Protein AF-A0A0F8WF80-F1 (afdb_monomer_lite)

Radius of gyration: 14.82 Å; chains: 1; bounding box: 41×26×41 Å

pLDDT: mean 80.82, std 13.05, range [48.5, 95.62]

Sequence (88 aa):
EKRADPEGILILREYPASAVSADVRGPRRTRVVFTLDLTTSDGLFSARNFHIQSGDLVLATESPLSDTRTILGLVGSIFGLVRSAGSL

Secondary structure (DSSP, 8-state):
------SEEEEEEE--GGG--SSSSS-SSSEEEEEEETTSHHHHHHHHH----TT-EEEEESS-TT-HHHHHHHHHHHHHHHHHHTT-

Organism: NCBI:txid412755

Foldseek 3Di:
DDDDDFQKKKKWAADPPVQQDPPDPGDVDRIDIDMQGNVDPVSVVVVVVDDDDPPIDMDTDNDGPPDPVVVVVVVVVVVVVVVVVVVD

Structure (mmCIF, N/CA/C/O backbone):
data_AF-A0A0F8WF80-F1
#
_entry.id   AF-A0A0F8WF80-F1
#
loop_
_atom_site.group_PDB
_atom_site.id
_atom_site.type_symbol
_atom_site.label_atom_id
_atom_site.label_alt_id
_atom_site.label_comp_id
_atom_site.label_asym_id
_atom_site.label_entity_id
_atom_site.label_seq_id
_atom_site.pdbx_PDB_ins_code
_atom_site.Cartn_x
_atom_site.Cartn_y
_atom_site.Cartn_z
_atom_site.occupancy
_atom_site.B_iso_or_equiv
_atom_site.auth_seq_id
_atom_site.auth_comp_id
_atom_site.auth_asym_id
_atom_site.auth_atom_id
_atom_site.pdbx_PDB_model_num
ATOM 1 N N . GLU A 1 1 ? 20.700 13.164 -10.620 1.00 49.66 1 GLU A N 1
ATOM 2 C CA . GLU A 1 1 ? 19.241 13.019 -10.449 1.00 49.66 1 GLU A CA 1
ATOM 3 C C . GLU A 1 1 ? 18.884 11.531 -10.515 1.00 49.66 1 GLU A C 1
ATOM 5 O O . GLU A 1 1 ? 18.894 10.973 -11.605 1.00 49.66 1 GLU A O 1
ATOM 10 N N . LYS A 1 2 ? 18.666 10.845 -9.383 1.00 60.75 2 LYS A N 1
ATOM 11 C CA . LYS A 1 2 ? 18.020 9.520 -9.404 1.00 60.75 2 LYS A CA 1
ATOM 12 C C . LYS A 1 2 ? 16.523 9.774 -9.290 1.00 60.75 2 LYS A C 1
ATOM 14 O O . LYS A 1 2 ? 16.058 10.206 -8.240 1.00 60.75 2 LYS A O 1
ATOM 19 N N . ARG A 1 3 ? 15.794 9.602 -10.391 1.00 69.69 3 ARG A N 1
ATOM 20 C CA . ARG A 1 3 ? 14.330 9.579 -10.357 1.00 69.69 3 ARG A CA 1
ATOM 21 C C . ARG A 1 3 ? 13.946 8.323 -9.580 1.00 69.69 3 ARG A C 1
ATOM 23 O O . ARG A 1 3 ? 14.474 7.265 -9.903 1.00 69.69 3 ARG A O 1
ATOM 30 N N . ALA A 1 4 ? 13.105 8.455 -8.559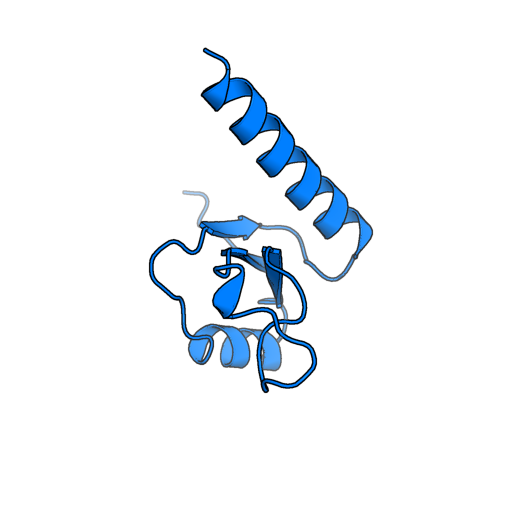 1.00 69.38 4 ALA A N 1
ATOM 31 C CA . ALA A 1 4 ? 12.553 7.285 -7.889 1.00 69.38 4 ALA A CA 1
ATOM 32 C C . ALA A 1 4 ? 11.787 6.464 -8.935 1.00 69.38 4 ALA A C 1
ATOM 34 O O . ALA A 1 4 ? 10.927 7.024 -9.624 1.00 69.38 4 ALA A O 1
ATOM 35 N N . ASP A 1 5 ? 12.132 5.185 -9.064 1.00 83.31 5 ASP A N 1
ATOM 36 C CA . ASP A 1 5 ? 11.453 4.225 -9.938 1.00 83.31 5 ASP A CA 1
ATOM 37 C C . ASP A 1 5 ? 10.757 3.182 -9.056 1.00 83.31 5 ASP A C 1
ATOM 39 O O . ASP A 1 5 ? 11.317 2.125 -8.764 1.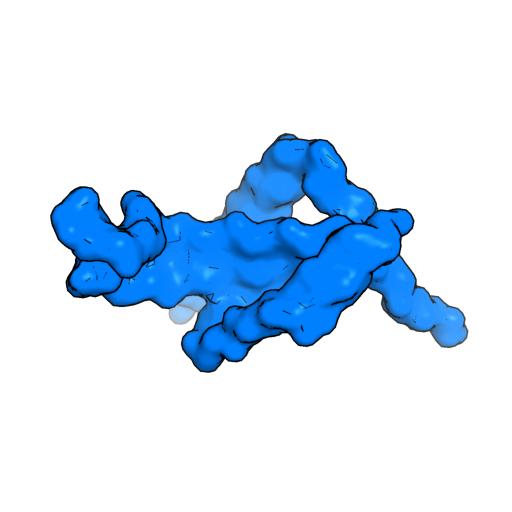00 83.31 5 ASP A O 1
ATOM 43 N N . PRO A 1 6 ? 9.598 3.534 -8.468 1.00 87.50 6 PRO A N 1
ATOM 44 C CA . PRO A 1 6 ? 8.917 2.641 -7.552 1.00 87.50 6 PRO A CA 1
ATOM 45 C C . PRO A 1 6 ? 8.323 1.460 -8.323 1.00 87.50 6 PRO A C 1
ATOM 47 O O . PRO A 1 6 ? 7.448 1.626 -9.168 1.00 87.50 6 PRO A O 1
ATOM 50 N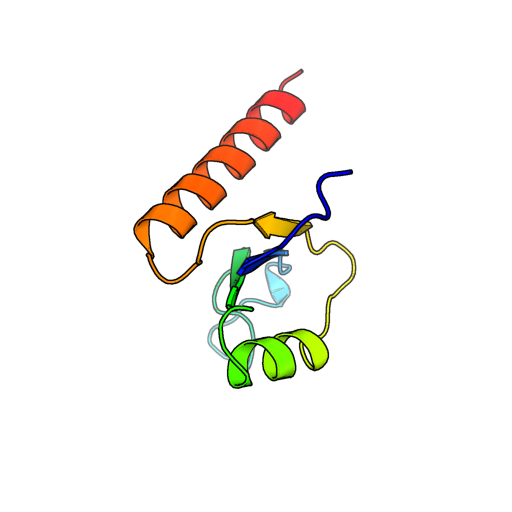 N . GLU A 1 7 ? 8.746 0.258 -7.960 1.00 90.62 7 GLU A N 1
ATOM 51 C CA . GLU A 1 7 ? 8.223 -1.000 -8.493 1.00 90.62 7 GLU A CA 1
ATOM 52 C C . GLU A 1 7 ? 7.029 -1.509 -7.671 1.00 90.62 7 GLU A C 1
ATOM 54 O O . GLU A 1 7 ? 6.245 -2.335 -8.138 1.00 90.62 7 GLU A O 1
ATOM 59 N N . GLY A 1 8 ? 6.835 -0.993 -6.453 1.00 91.75 8 GLY A N 1
ATOM 60 C CA . GLY A 1 8 ? 5.717 -1.384 -5.606 1.00 91.75 8 GLY A CA 1
ATOM 61 C C . GLY A 1 8 ? 5.272 -0.325 -4.604 1.00 91.75 8 GLY A C 1
ATOM 62 O O . GLY A 1 8 ? 6.060 0.498 -4.135 1.00 91.75 8 GLY A O 1
ATOM 63 N N . ILE A 1 9 ? 3.990 -0.379 -4.238 1.00 93.06 9 ILE A N 1
ATOM 64 C CA . ILE A 1 9 ? 3.396 0.442 -3.178 1.00 93.06 9 ILE A CA 1
ATOM 65 C C . ILE A 1 9 ? 2.769 -0.467 -2.120 1.00 93.06 9 ILE A C 1
ATOM 67 O O . ILE A 1 9 ? 1.980 -1.357 -2.442 1.00 93.06 9 ILE A O 1
ATOM 71 N N . LEU A 1 10 ? 3.076 -0.205 -0.850 1.00 93.00 10 LEU A N 1
ATOM 72 C CA . LEU A 1 10 ? 2.368 -0.767 0.294 1.00 93.00 10 LEU A CA 1
ATOM 73 C C . LEU A 1 10 ? 1.488 0.302 0.925 1.00 93.00 10 LEU A C 1
ATOM 75 O O . LEU A 1 10 ? 1.938 1.414 1.196 1.00 93.00 10 LEU A O 1
ATOM 79 N N . ILE A 1 11 ? 0.243 -0.063 1.203 1.00 94.38 11 ILE A N 1
ATOM 80 C CA . ILE A 1 11 ? -0.723 0.793 1.884 1.00 94.38 11 ILE A CA 1
ATOM 81 C C . ILE A 1 11 ? -1.138 0.077 3.160 1.00 94.38 11 ILE A C 1
ATOM 83 O O . ILE A 1 11 ? -1.778 -0.975 3.109 1.00 94.38 11 ILE A O 1
ATOM 87 N N . LEU A 1 12 ? -0.744 0.622 4.307 1.00 93.44 12 LEU A N 1
ATOM 88 C CA . LEU A 1 12 ? -1.103 0.095 5.615 1.00 93.44 12 LEU A CA 1
ATOM 89 C C . LEU A 1 12 ? -2.321 0.871 6.113 1.00 93.44 12 LEU A C 1
ATOM 91 O O . LEU A 1 12 ? -2.249 2.082 6.322 1.00 93.44 12 LEU A O 1
ATOM 95 N N . ARG A 1 13 ? -3.430 0.157 6.304 1.00 94.06 13 ARG A N 1
ATOM 96 C CA . ARG A 1 13 ? -4.697 0.715 6.772 1.00 94.06 13 ARG A CA 1
ATOM 97 C C . ARG A 1 13 ? -5.086 0.120 8.111 1.00 94.06 13 ARG A C 1
ATOM 99 O O . ARG A 1 13 ? -5.136 -1.105 8.268 1.00 94.06 13 ARG A O 1
ATOM 106 N N . GLU A 1 14 ? -5.430 0.997 9.046 1.00 91.94 14 GLU A N 1
ATOM 107 C CA . GLU A 1 14 ? -6.075 0.615 10.295 1.00 91.94 14 GLU A CA 1
ATOM 108 C C . GLU A 1 14 ? -7.587 0.855 10.213 1.00 91.94 14 GLU A C 1
ATOM 110 O O . GLU A 1 14 ? -8.052 1.920 9.815 1.00 91.94 14 GLU A O 1
ATOM 115 N N . TYR A 1 15 ? -8.361 -0.155 10.592 1.00 89.94 15 TYR A N 1
ATOM 116 C CA . TYR A 1 15 ? -9.811 -0.099 10.691 1.00 89.94 15 TYR A CA 1
ATOM 117 C C . TYR A 1 15 ? -10.235 -0.073 12.161 1.00 89.94 15 TYR A C 1
ATOM 119 O O . TYR A 1 15 ? -9.661 -0.807 12.976 1.00 89.94 15 TYR A O 1
ATOM 127 N N . PRO A 1 16 ? -11.273 0.707 12.516 1.00 88.06 16 PRO A N 1
ATOM 128 C CA . PRO A 1 16 ? -11.815 0.686 13.865 1.00 88.06 16 PRO A CA 1
ATOM 129 C C . PRO A 1 16 ? -12.387 -0.700 14.179 1.00 88.06 16 PRO A C 1
ATOM 131 O O . PRO A 1 16 ? -12.912 -1.385 13.300 1.00 88.06 16 PRO A O 1
ATOM 134 N N . ALA A 1 17 ? -12.333 -1.107 15.448 1.00 86.00 17 ALA A N 1
ATOM 135 C CA . ALA A 1 17 ? -12.832 -2.416 15.877 1.00 86.00 17 ALA A CA 1
ATOM 136 C C . ALA A 1 17 ? -14.316 -2.631 15.526 1.00 86.00 17 ALA A C 1
ATOM 138 O O . ALA A 1 17 ? -14.715 -3.745 15.210 1.00 86.00 17 ALA A O 1
ATOM 139 N N . SER A 1 18 ? -15.113 -1.558 15.500 1.00 84.75 18 SER A N 1
ATOM 140 C CA . SER A 1 18 ? -16.521 -1.590 15.091 1.00 84.75 18 SER A CA 1
ATOM 141 C C . SER A 1 18 ? -16.736 -1.964 13.620 1.00 84.75 18 SER A C 1
ATOM 143 O O . SER A 1 18 ? -17.802 -2.466 13.277 1.00 84.75 18 SER A O 1
ATOM 145 N N . ALA A 1 19 ? -15.745 -1.741 12.751 1.00 82.38 19 ALA A N 1
ATOM 146 C CA . ALA A 1 19 ? -15.801 -2.125 11.341 1.00 82.38 19 ALA A CA 1
ATOM 147 C C . ALA A 1 19 ? -15.403 -3.593 11.109 1.00 82.38 19 ALA A C 1
ATOM 149 O O . ALA A 1 19 ? -15.615 -4.119 10.017 1.00 82.38 19 ALA A O 1
ATOM 150 N N . VAL A 1 20 ? -14.829 -4.256 12.118 1.00 82.75 20 VAL A N 1
ATOM 151 C CA . VAL A 1 20 ? -14.406 -5.655 12.050 1.00 82.75 20 VAL A CA 1
ATOM 152 C C . VAL A 1 20 ? -15.483 -6.519 12.697 1.00 82.75 20 VAL A C 1
ATOM 154 O O . VAL A 1 20 ? -15.507 -6.704 13.910 1.00 82.75 20 VAL A O 1
ATOM 157 N N . SER A 1 21 ? -16.382 -7.061 11.881 1.00 76.75 21 SER A N 1
ATOM 158 C CA . SER A 1 21 ? -17.412 -8.002 12.328 1.00 76.75 21 SER A CA 1
ATOM 159 C C . SER A 1 21 ? -17.540 -9.159 11.341 1.00 76.75 21 SER A C 1
ATOM 161 O O . SER A 1 21 ? -17.373 -8.972 10.137 1.00 76.75 21 SER A O 1
ATOM 163 N N . ALA A 1 22 ? -17.819 -10.361 11.849 1.00 66.50 22 ALA A N 1
ATOM 164 C CA .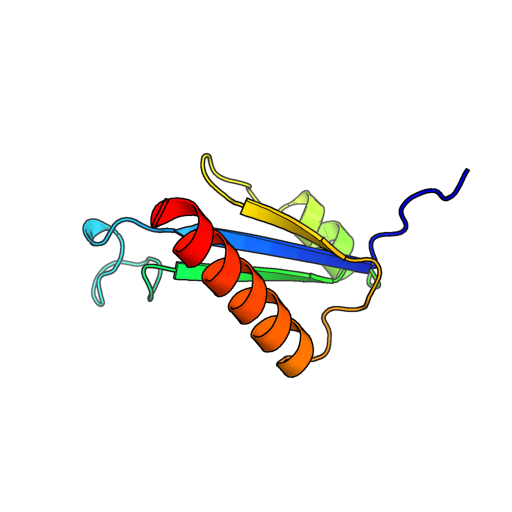 ALA A 1 22 ? -18.031 -11.546 11.017 1.00 66.50 22 ALA A CA 1
ATOM 165 C C . ALA A 1 22 ? -19.320 -11.447 10.181 1.00 66.50 22 ALA A C 1
ATOM 167 O O . ALA A 1 22 ? -19.378 -12.008 9.088 1.00 66.50 22 ALA A O 1
ATOM 168 N N . ASP A 1 23 ? -20.304 -10.694 10.676 1.00 72.81 23 ASP A N 1
ATOM 169 C CA . ASP A 1 23 ? -21.641 -10.578 10.085 1.00 72.81 23 ASP A CA 1
ATOM 170 C C . ASP A 1 23 ? -21.792 -9.353 9.172 1.00 72.81 23 ASP A C 1
ATOM 172 O O . ASP A 1 23 ? -22.772 -9.225 8.438 1.00 72.81 23 ASP A O 1
ATOM 176 N N . VAL A 1 24 ? -20.816 -8.440 9.191 1.00 68.44 24 VAL A N 1
ATOM 177 C CA . VAL A 1 24 ? -20.817 -7.233 8.361 1.00 68.44 24 VAL A CA 1
ATOM 178 C C . VAL A 1 24 ? -19.837 -7.420 7.213 1.00 68.44 24 VAL A C 1
ATOM 180 O O . VAL A 1 24 ? -18.703 -7.858 7.394 1.00 68.44 24 VAL A O 1
ATOM 183 N N . ARG A 1 25 ? -20.265 -7.056 6.002 1.00 75.50 25 ARG A N 1
ATOM 184 C CA . ARG A 1 25 ? -19.386 -7.028 4.832 1.00 75.50 25 ARG A CA 1
ATOM 185 C C . ARG A 1 25 ? -18.335 -5.931 5.059 1.00 75.50 25 ARG A C 1
ATOM 187 O O . ARG A 1 25 ? -18.624 -4.753 4.889 1.00 75.50 25 ARG A O 1
ATOM 194 N N . GLY A 1 26 ? -17.146 -6.325 5.506 1.00 78.94 26 GLY A N 1
ATOM 195 C CA . GLY A 1 26 ? -16.117 -5.407 5.986 1.00 78.94 26 GLY A CA 1
ATOM 196 C C . GLY A 1 26 ? -14.749 -6.075 6.170 1.00 78.94 26 GLY A C 1
ATOM 197 O O . GLY A 1 26 ? -14.575 -7.258 5.855 1.00 78.94 26 GLY A O 1
ATOM 198 N N . PRO A 1 27 ? -13.743 -5.321 6.638 1.00 81.38 27 PRO A N 1
ATOM 199 C CA . PRO A 1 27 ? -12.402 -5.837 6.878 1.00 81.38 27 PRO A CA 1
ATOM 200 C C . PRO A 1 27 ? -12.420 -6.946 7.936 1.00 81.38 27 PRO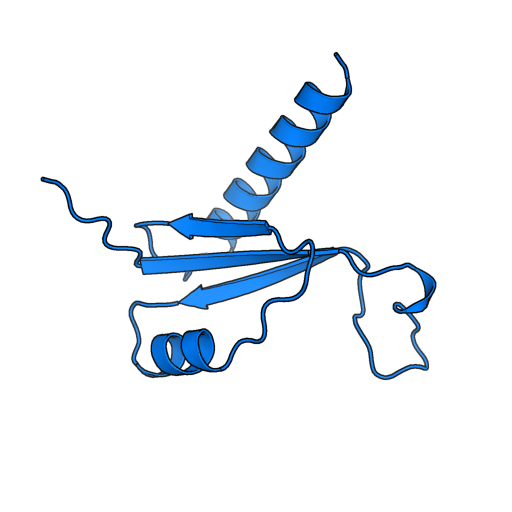 A C 1
ATOM 202 O O . PRO A 1 27 ? -13.008 -6.813 9.004 1.00 81.38 27 PRO A O 1
ATOM 205 N N . ARG A 1 28 ? -11.713 -8.050 7.671 1.00 85.19 28 ARG A N 1
ATOM 206 C CA . ARG A 1 28 ? -11.630 -9.185 8.614 1.00 85.19 28 ARG A CA 1
ATOM 207 C C . ARG A 1 28 ? -10.629 -8.954 9.749 1.00 85.19 28 ARG A C 1
ATOM 209 O O . ARG A 1 28 ? -10.549 -9.760 10.673 1.00 85.19 28 ARG A O 1
ATOM 216 N N . ARG A 1 29 ? -9.818 -7.896 9.651 1.00 87.38 29 ARG A N 1
ATOM 217 C CA . ARG A 1 29 ? -8.755 -7.525 10.593 1.00 87.38 29 ARG A CA 1
ATOM 218 C C . ARG A 1 29 ? -8.726 -6.011 10.763 1.00 87.38 29 ARG A C 1
ATOM 220 O O . ARG A 1 29 ? -9.004 -5.281 9.820 1.00 87.38 29 ARG A O 1
ATOM 227 N N . THR A 1 30 ? -8.332 -5.560 11.950 1.00 88.06 30 THR A N 1
ATOM 228 C CA . THR A 1 30 ? -8.154 -4.132 12.260 1.00 88.06 30 THR A CA 1
ATOM 229 C C . THR A 1 30 ? -6.945 -3.524 11.565 1.00 88.06 30 THR A C 1
ATOM 231 O O . THR A 1 30 ? -6.862 -2.313 11.464 1.00 88.06 30 THR A O 1
ATOM 234 N N . ARG A 1 31 ? -6.005 -4.338 11.083 1.00 89.88 31 ARG A N 1
ATOM 235 C CA . ARG A 1 31 ? -4.831 -3.891 10.332 1.00 89.88 31 ARG A CA 1
ATOM 236 C C . ARG A 1 31 ? -4.759 -4.682 9.045 1.00 89.88 31 ARG A C 1
ATOM 238 O O . ARG A 1 31 ? -4.750 -5.914 9.085 1.00 89.88 31 ARG A O 1
ATOM 245 N N . VAL A 1 32 ? -4.739 -3.977 7.926 1.00 90.50 32 VAL A N 1
ATOM 246 C CA . VAL A 1 32 ? -4.702 -4.567 6.591 1.00 90.50 32 VAL A CA 1
ATOM 247 C C . VAL A 1 32 ? -3.593 -3.894 5.803 1.00 90.50 32 VAL A C 1
ATOM 249 O O . VAL A 1 32 ? -3.442 -2.677 5.852 1.00 90.50 32 VAL A O 1
ATOM 252 N N . VAL A 1 33 ? -2.818 -4.701 5.088 1.00 90.56 33 VAL A N 1
ATOM 253 C CA . VAL A 1 33 ? -1.792 -4.219 4.167 1.00 90.56 33 VAL A CA 1
ATOM 254 C C . VAL A 1 33 ? -2.262 -4.536 2.758 1.00 90.56 33 VAL A C 1
ATOM 256 O O . VAL A 1 33 ? -2.573 -5.689 2.460 1.00 90.56 33 VAL A O 1
ATOM 259 N N . PHE A 1 34 ? -2.329 -3.516 1.912 1.00 92.25 34 PHE A N 1
ATOM 260 C CA . PHE A 1 34 ? -2.571 -3.660 0.483 1.00 92.25 34 PHE A CA 1
ATOM 261 C C . PHE A 1 34 ? -1.253 -3.483 -0.260 1.00 92.25 34 PHE A C 1
ATOM 263 O O . PHE A 1 34 ? -0.472 -2.592 0.069 1.00 92.25 34 PHE A O 1
ATOM 270 N N . THR A 1 35 ? -1.012 -4.327 -1.254 1.00 91.62 35 THR A N 1
ATOM 271 C CA . THR A 1 35 ? 0.186 -4.289 -2.093 1.00 91.62 35 THR A CA 1
ATOM 272 C C . THR A 1 35 ? -0.223 -4.030 -3.530 1.00 91.62 35 THR A C 1
ATOM 274 O O . THR A 1 35 ? -1.080 -4.733 -4.063 1.00 91.62 35 THR A O 1
ATOM 277 N N . LEU A 1 36 ? 0.394 -3.032 -4.147 1.00 92.19 36 LEU A N 1
ATOM 278 C CA . LEU A 1 36 ? 0.212 -2.699 -5.552 1.00 92.19 36 LEU A CA 1
ATOM 279 C C . LEU A 1 36 ? 1.546 -2.926 -6.254 1.00 92.19 36 LEU A C 1
ATOM 281 O O . LEU A 1 36 ? 2.550 -2.323 -5.878 1.00 92.19 36 LEU A O 1
ATOM 285 N N . ASP A 1 37 ? 1.547 -3.812 -7.240 1.00 91.94 37 ASP A N 1
ATOM 286 C CA . ASP A 1 37 ? 2.712 -4.119 -8.065 1.00 91.94 37 ASP A CA 1
ATOM 287 C C . ASP A 1 37 ? 2.724 -3.194 -9.287 1.00 91.94 37 ASP A C 1
ATOM 289 O O . ASP A 1 37 ? 1.870 -3.307 -10.160 1.00 91.94 37 ASP A O 1
ATOM 293 N N . LEU A 1 38 ? 3.662 -2.256 -9.357 1.00 92.00 38 LEU A N 1
ATOM 294 C CA . LEU A 1 38 ? 3.722 -1.285 -10.451 1.00 92.00 38 LEU A CA 1
ATOM 295 C C . LEU A 1 38 ? 4.487 -1.813 -11.674 1.00 92.00 38 LEU A C 1
ATOM 297 O O . LEU A 1 38 ? 4.524 -1.137 -12.700 1.00 92.00 38 LEU A O 1
ATOM 301 N N . THR A 1 39 ? 5.048 -3.025 -11.600 1.00 91.12 39 THR A N 1
ATOM 302 C CA . THR A 1 39 ? 5.790 -3.651 -12.708 1.00 91.12 39 THR A CA 1
ATOM 303 C C . THR A 1 39 ? 4.874 -4.193 -13.810 1.00 91.12 39 THR A C 1
ATOM 305 O O . THR A 1 39 ? 5.329 -4.502 -14.912 1.00 91.12 39 THR A O 1
ATOM 308 N N . THR A 1 40 ? 3.566 -4.280 -13.543 1.00 91.31 40 THR A N 1
ATOM 309 C CA . THR A 1 40 ? 2.559 -4.804 -14.474 1.00 91.31 40 THR A CA 1
ATOM 310 C C . THR A 1 40 ? 1.514 -3.749 -14.831 1.00 91.31 40 THR A C 1
ATOM 312 O O . THR A 1 40 ? 1.189 -2.866 -14.036 1.00 91.31 40 THR A O 1
ATOM 315 N N . SER A 1 41 ? 0.921 -3.855 -16.025 1.00 91.62 41 SER A N 1
ATOM 316 C CA . SER A 1 41 ? -0.162 -2.951 -16.436 1.00 91.62 41 SER A CA 1
ATOM 317 C C . SER A 1 41 ? -1.366 -3.039 -15.495 1.00 91.62 41 SER A C 1
ATOM 319 O O . SER A 1 41 ? -1.873 -2.006 -15.060 1.00 91.62 41 SER A O 1
ATOM 321 N N . ASP A 1 42 ? -1.787 -4.250 -15.126 1.00 90.56 42 ASP A N 1
ATOM 322 C CA . ASP A 1 42 ? -2.917 -4.468 -14.215 1.00 90.56 42 ASP A CA 1
ATOM 323 C C . ASP A 1 42 ? -2.690 -3.816 -12.852 1.00 90.56 42 ASP A C 1
ATOM 325 O O . ASP A 1 42 ? -3.605 -3.214 -12.284 1.00 90.56 42 ASP A O 1
ATOM 329 N N . GLY A 1 43 ? -1.467 -3.881 -12.331 1.00 90.69 43 GLY A N 1
ATOM 330 C CA . GLY A 1 43 ? -1.136 -3.246 -11.068 1.00 90.69 43 GLY A CA 1
ATOM 331 C C . GLY A 1 43 ? -1.037 -1.718 -11.156 1.00 90.69 43 GLY A C 1
ATOM 332 O O . GLY A 1 43 ? -1.516 -1.042 -10.245 1.00 90.69 43 GLY A O 1
ATOM 333 N N . LEU A 1 44 ? -0.585 -1.146 -12.282 1.00 92.06 44 LEU A N 1
ATOM 334 C CA . LEU A 1 44 ? -0.672 0.303 -12.541 1.00 92.06 44 LEU A CA 1
ATOM 335 C C . LEU A 1 44 ? -2.129 0.793 -12.603 1.00 92.06 44 LEU A C 1
ATOM 337 O O . LEU A 1 44 ? -2.477 1.820 -12.010 1.00 92.06 44 LEU A O 1
ATOM 341 N N . PHE A 1 45 ? -3.012 0.049 -13.276 1.00 94.62 45 PHE A N 1
ATOM 342 C CA . PHE A 1 45 ? -4.445 0.362 -13.296 1.00 94.62 45 PHE A CA 1
ATOM 343 C C . PHE A 1 45 ? -5.092 0.173 -11.920 1.00 94.62 45 PHE A C 1
ATOM 345 O O . PHE A 1 45 ? -5.929 0.985 -11.518 1.00 94.62 45 PHE A O 1
ATOM 352 N N . SER A 1 46 ? -4.684 -0.852 -11.171 1.00 92.62 46 SER A N 1
ATOM 353 C CA . SER A 1 46 ? -5.138 -1.073 -9.795 1.00 92.62 46 SER A CA 1
ATOM 354 C C . SER A 1 46 ? -4.719 0.077 -8.884 1.00 92.62 46 SER A C 1
ATOM 356 O O . SER A 1 46 ? -5.546 0.570 -8.124 1.00 92.62 46 SER A O 1
ATOM 358 N N . ALA A 1 47 ? -3.485 0.571 -9.014 1.00 93.12 47 ALA A N 1
ATOM 359 C CA . ALA A 1 47 ? -2.987 1.708 -8.249 1.00 93.12 47 ALA A CA 1
ATOM 360 C C . ALA A 1 47 ? -3.776 2.990 -8.531 1.00 93.12 47 ALA A C 1
ATOM 362 O O . ALA A 1 47 ? -4.165 3.690 -7.599 1.00 93.12 47 ALA A O 1
ATOM 363 N N . ARG A 1 48 ? -4.098 3.261 -9.801 1.00 93.88 48 ARG A N 1
ATOM 364 C CA . ARG A 1 48 ? -4.949 4.398 -10.183 1.00 93.88 48 ARG A CA 1
ATOM 365 C C . ARG A 1 48 ? -6.343 4.333 -9.553 1.00 93.88 48 ARG A C 1
ATOM 367 O O . ARG A 1 48 ? -6.912 5.369 -9.222 1.00 93.88 48 ARG A O 1
ATOM 374 N N . ASN A 1 49 ? -6.914 3.135 -9.454 1.00 94.44 49 ASN A N 1
ATOM 375 C CA . ASN A 1 49 ? -8.278 2.931 -8.967 1.00 94.44 49 ASN A CA 1
ATOM 376 C C . ASN A 1 49 ? -8.345 2.666 -7.454 1.00 94.44 49 ASN A C 1
ATOM 378 O O . ASN A 1 49 ? -9.442 2.583 -6.897 1.00 94.44 49 ASN A O 1
ATOM 382 N N . PHE A 1 50 ? -7.202 2.532 -6.776 1.00 95.56 50 PHE A N 1
ATOM 383 C CA . PHE A 1 50 ? -7.167 2.289 -5.344 1.00 95.56 50 PHE A CA 1
ATOM 384 C C . PHE A 1 50 ? -7.532 3.564 -4.579 1.00 95.56 50 PHE A C 1
ATOM 386 O O . PHE A 1 50 ? -6.839 4.579 -4.644 1.00 95.56 50 PHE A O 1
ATOM 393 N N . HIS A 1 51 ? -8.618 3.509 -3.809 1.00 95.56 51 HIS A N 1
ATOM 394 C CA . HIS A 1 51 ? -9.034 4.634 -2.982 1.00 95.56 51 HIS A CA 1
ATOM 395 C C . HIS A 1 51 ? -8.234 4.679 -1.674 1.00 95.56 51 HIS A C 1
ATOM 397 O O . HIS A 1 51 ? -8.466 3.879 -0.759 1.00 95.56 51 HIS A O 1
ATOM 403 N N . ILE A 1 52 ? -7.304 5.631 -1.591 1.00 95.00 52 ILE A N 1
ATOM 404 C CA . ILE A 1 52 ? -6.575 5.959 -0.362 1.00 95.00 52 ILE A CA 1
ATOM 405 C C . ILE A 1 52 ? -7.535 6.646 0.611 1.00 95.00 52 ILE A C 1
ATOM 407 O O . ILE A 1 52 ? -8.274 7.556 0.232 1.00 95.00 52 ILE A O 1
ATOM 411 N N . GLN A 1 53 ? -7.524 6.206 1.865 1.00 94.50 53 GLN A N 1
ATOM 412 C CA . GLN A 1 53 ? -8.311 6.795 2.940 1.00 94.50 53 GLN A CA 1
ATOM 413 C C . GLN A 1 53 ? -7.435 7.638 3.864 1.00 94.50 53 GLN A C 1
ATOM 415 O O . GLN A 1 53 ? -6.222 7.457 3.957 1.00 94.50 53 GLN A O 1
ATOM 420 N N . SER A 1 54 ? -8.065 8.586 4.558 1.00 94.69 54 SER A N 1
ATOM 421 C CA . SER A 1 54 ? -7.374 9.389 5.566 1.00 94.69 54 SER A CA 1
ATOM 422 C C . SER A 1 54 ? -6.782 8.486 6.647 1.00 94.69 54 SER A C 1
ATOM 424 O O . SER A 1 54 ? -7.488 7.643 7.198 1.00 94.69 54 SER A O 1
ATOM 426 N N . GLY A 1 55 ? -5.509 8.702 6.973 1.00 92.75 55 GLY A N 1
ATOM 427 C CA . GLY A 1 55 ? -4.779 7.901 7.958 1.00 92.75 55 GLY A CA 1
ATOM 428 C C . GLY A 1 55 ? -4.084 6.663 7.386 1.00 92.75 55 GLY A C 1
ATOM 429 O O . GLY A 1 55 ? -3.374 5.994 8.131 1.00 92.75 55 GLY A O 1
ATOM 430 N N . ASP A 1 56 ? -4.232 6.373 6.089 1.00 95.62 56 ASP A N 1
ATOM 431 C CA . ASP A 1 56 ? -3.414 5.353 5.435 1.00 95.62 56 ASP A CA 1
ATOM 432 C C . ASP A 1 56 ? -1.934 5.756 5.450 1.00 95.62 56 ASP A C 1
ATOM 434 O O . ASP A 1 56 ? -1.571 6.877 5.084 1.00 95.62 56 ASP A O 1
ATOM 438 N N . LEU A 1 57 ? -1.065 4.809 5.803 1.00 94.12 57 LEU A N 1
ATOM 439 C CA . LEU A 1 57 ? 0.371 4.946 5.587 1.00 94.12 57 LEU A CA 1
ATOM 440 C C . LEU A 1 57 ? 0.724 4.365 4.217 1.00 94.12 57 LEU A C 1
ATOM 442 O O . LEU A 1 57 ? 0.478 3.186 3.963 1.00 94.12 57 LEU A O 1
ATOM 446 N N . VAL A 1 58 ? 1.333 5.182 3.358 1.00 93.94 58 VAL A N 1
ATOM 447 C CA . VAL A 1 58 ? 1.742 4.794 2.002 1.00 93.94 58 VAL A CA 1
ATOM 448 C C . VAL A 1 58 ? 3.261 4.724 1.927 1.00 93.94 58 VAL A C 1
ATOM 450 O O . VAL A 1 58 ? 3.948 5.701 2.218 1.00 93.94 58 VAL A O 1
ATOM 453 N N . LEU A 1 59 ? 3.781 3.572 1.515 1.00 90.56 59 LEU A N 1
ATOM 454 C CA . LEU A 1 59 ? 5.205 3.325 1.338 1.00 90.56 59 LEU A CA 1
ATOM 455 C C . LEU A 1 59 ? 5.478 2.895 -0.102 1.00 90.56 59 LEU A C 1
ATOM 457 O O . LEU A 1 59 ? 4.891 1.927 -0.576 1.00 90.56 59 LEU A O 1
ATOM 461 N N . ALA A 1 60 ? 6.385 3.593 -0.776 1.00 90.81 60 ALA A N 1
ATOM 462 C CA . ALA A 1 60 ? 6.866 3.215 -2.099 1.00 90.81 60 ALA A CA 1
ATOM 463 C C . ALA A 1 60 ? 8.219 2.503 -1.979 1.00 90.81 60 ALA A C 1
ATOM 465 O O . ALA A 1 60 ? 9.077 2.927 -1.204 1.00 90.81 60 ALA A O 1
ATOM 466 N N . THR A 1 61 ? 8.404 1.428 -2.740 1.00 86.00 61 THR A N 1
ATOM 467 C CA . THR A 1 61 ? 9.653 0.665 -2.808 1.00 86.00 61 THR A CA 1
ATOM 468 C C . THR A 1 61 ? 10.104 0.525 -4.256 1.00 86.00 61 THR A C 1
ATOM 470 O O . THR A 1 61 ? 9.284 0.333 -5.149 1.00 86.00 61 THR A O 1
ATOM 473 N N . GLU A 1 62 ? 11.413 0.600 -4.479 1.00 86.69 62 GLU A N 1
ATOM 474 C CA . GLU A 1 62 ? 12.062 0.341 -5.775 1.00 86.69 62 GLU A CA 1
ATOM 475 C C . GLU A 1 62 ? 12.324 -1.160 -5.998 1.00 86.69 62 GLU A C 1
ATOM 477 O O . GLU A 1 62 ? 13.043 -1.533 -6.910 1.00 86.69 62 GLU A O 1
ATOM 482 N N . SER A 1 63 ? 11.820 -2.030 -5.118 1.00 80.62 63 SER A N 1
ATOM 483 C CA . SER A 1 63 ? 11.929 -3.487 -5.259 1.00 80.62 63 SER A CA 1
ATOM 484 C C . SER A 1 63 ? 10.557 -4.116 -5.506 1.00 80.62 63 SER A C 1
ATOM 486 O O . SER A 1 63 ? 9.584 -3.657 -4.891 1.00 80.62 63 SER A O 1
ATOM 488 N N . PRO A 1 64 ? 10.454 -5.206 -6.292 1.00 73.25 64 PRO A N 1
ATOM 489 C CA . PRO A 1 64 ? 9.169 -5.811 -6.615 1.00 73.25 64 PRO A CA 1
ATOM 490 C C . PRO A 1 64 ? 8.514 -6.411 -5.367 1.00 73.25 64 PRO A C 1
ATOM 492 O O . PRO A 1 64 ? 9.172 -7.050 -4.541 1.00 73.25 64 PRO A O 1
ATOM 495 N N . LEU A 1 65 ? 7.192 -6.264 -5.246 1.00 70.25 65 LEU A N 1
ATOM 496 C CA . LEU A 1 65 ? 6.408 -6.796 -4.120 1.00 70.25 65 LEU A CA 1
ATOM 497 C C . LEU A 1 65 ? 5.903 -8.233 -4.333 1.00 70.25 65 LEU A C 1
ATOM 499 O O . LEU A 1 65 ? 5.019 -8.692 -3.616 1.00 70.25 65 LEU A O 1
ATOM 503 N N . SER A 1 66 ? 6.473 -8.973 -5.282 1.00 68.25 66 SER A N 1
ATOM 504 C CA . SER A 1 66 ? 6.056 -10.343 -5.609 1.00 68.25 66 SER A CA 1
ATOM 505 C C . SER A 1 66 ? 6.381 -11.374 -4.519 1.00 68.25 66 SER A C 1
ATOM 507 O O . SER A 1 66 ? 5.813 -12.466 -4.523 1.00 68.25 66 SER A O 1
ATOM 509 N N . ASP A 1 67 ? 7.283 -11.057 -3.582 1.00 67.88 67 ASP A N 1
ATOM 510 C CA . ASP A 1 67 ? 7.683 -11.967 -2.506 1.00 67.88 67 ASP A CA 1
ATOM 511 C C . ASP A 1 67 ? 7.011 -11.617 -1.168 1.00 67.88 67 ASP A C 1
ATOM 513 O O . ASP A 1 67 ? 7.274 -10.589 -0.534 1.00 67.88 67 ASP A O 1
ATOM 517 N N . THR A 1 68 ? 6.164 -12.533 -0.694 1.00 62.38 68 THR A N 1
ATOM 518 C CA . THR A 1 68 ? 5.481 -12.438 0.606 1.00 62.38 68 THR A CA 1
ATOM 519 C C . THR A 1 68 ? 6.443 -12.272 1.789 1.00 62.38 68 THR A C 1
ATOM 521 O O . THR A 1 68 ? 6.078 -11.634 2.778 1.00 62.38 68 THR A O 1
ATOM 524 N N . ARG A 1 69 ? 7.685 -12.778 1.704 1.00 63.31 69 ARG A N 1
ATOM 525 C CA . ARG A 1 69 ? 8.701 -12.586 2.757 1.00 63.31 69 ARG A CA 1
ATOM 526 C C . ARG A 1 69 ? 9.191 -11.147 2.837 1.00 63.31 69 ARG A C 1
ATOM 528 O O . ARG A 1 69 ? 9.326 -10.624 3.942 1.00 63.31 69 ARG A O 1
ATOM 535 N N . THR A 1 70 ? 9.409 -10.504 1.693 1.00 64.94 70 THR A N 1
ATOM 536 C CA . THR A 1 70 ? 9.816 -9.095 1.613 1.00 64.94 70 THR A CA 1
ATOM 537 C C . THR A 1 70 ? 8.746 -8.195 2.223 1.00 64.94 70 THR A C 1
ATOM 539 O O . THR A 1 70 ? 9.058 -7.323 3.032 1.00 64.94 70 THR A O 1
ATOM 542 N N . ILE A 1 71 ? 7.471 -8.475 1.933 1.00 66.19 71 ILE A N 1
ATOM 543 C CA . ILE A 1 71 ? 6.333 -7.752 2.514 1.00 66.19 71 ILE A CA 1
ATOM 544 C C . ILE A 1 71 ? 6.296 -7.918 4.039 1.00 66.19 71 ILE A C 1
ATOM 546 O O . ILE A 1 71 ? 6.189 -6.929 4.761 1.00 66.19 71 ILE A O 1
ATOM 550 N N . LEU A 1 72 ? 6.414 -9.149 4.551 1.00 69.88 72 LEU A N 1
ATOM 551 C CA . LEU A 1 72 ? 6.397 -9.410 5.996 1.00 69.88 72 LEU A CA 1
ATOM 552 C C . LEU A 1 72 ? 7.571 -8.740 6.724 1.00 69.88 72 LEU A C 1
ATOM 554 O O . LEU A 1 72 ? 7.378 -8.192 7.810 1.00 69.88 72 LEU A O 1
ATOM 558 N N . GLY A 1 73 ? 8.765 -8.753 6.126 1.00 66.50 73 GLY A N 1
ATOM 559 C CA . GLY A 1 73 ? 9.948 -8.087 6.671 1.00 66.50 73 GLY A CA 1
ATOM 560 C C . GLY A 1 73 ? 9.793 -6.568 6.729 1.00 66.50 73 GLY A C 1
ATOM 561 O O . GLY A 1 73 ? 10.100 -5.958 7.752 1.00 66.50 73 GLY A O 1
ATOM 562 N N . LEU A 1 74 ? 9.257 -5.966 5.664 1.00 68.19 74 LEU A N 1
ATOM 563 C CA . LEU A 1 74 ? 9.017 -4.528 5.594 1.00 68.19 74 LEU A CA 1
ATOM 564 C C . LEU A 1 74 ? 7.928 -4.094 6.577 1.00 68.19 74 LEU A C 1
ATOM 566 O O . LEU A 1 74 ? 8.123 -3.176 7.359 1.00 68.19 74 LEU A O 1
ATOM 570 N N . VAL A 1 75 ? 6.802 -4.803 6.621 1.00 69.56 75 VAL A N 1
ATOM 571 C CA . VAL A 1 75 ? 5.731 -4.530 7.588 1.00 69.56 75 VAL A CA 1
ATOM 572 C C . VAL A 1 75 ? 6.246 -4.661 9.027 1.00 69.56 75 VAL A C 1
ATOM 574 O O . VAL A 1 75 ? 6.007 -3.779 9.854 1.00 69.56 75 VAL A O 1
ATOM 577 N N . GLY A 1 76 ? 6.998 -5.723 9.330 1.00 65.06 76 GLY A N 1
ATOM 578 C CA . GLY A 1 76 ? 7.584 -5.943 10.651 1.00 65.06 76 GLY A CA 1
ATOM 579 C C . GLY A 1 76 ? 8.564 -4.847 11.080 1.00 65.06 76 GLY A C 1
ATOM 580 O O . GLY A 1 76 ? 8.522 -4.418 12.236 1.00 65.06 76 GLY A O 1
ATOM 581 N N . SER A 1 77 ? 9.406 -4.354 10.167 1.00 66.50 77 SER A N 1
ATOM 582 C CA . SER A 1 77 ? 10.375 -3.299 10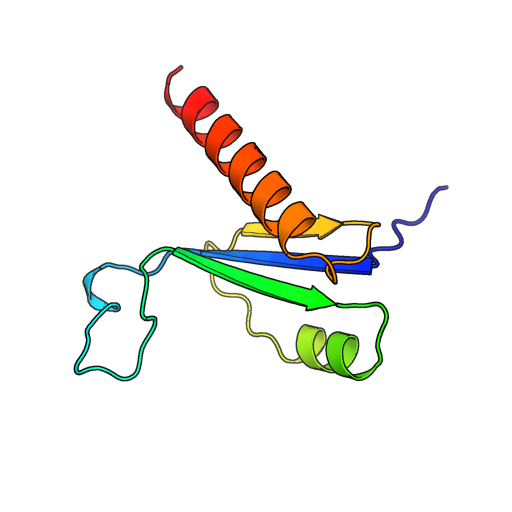.478 1.00 66.50 77 SER A CA 1
ATOM 583 C C . SER A 1 77 ? 9.694 -1.960 10.770 1.00 66.50 77 SER A C 1
ATOM 585 O O . SER A 1 77 ? 10.030 -1.319 11.765 1.00 66.50 77 SER A O 1
ATOM 587 N N . ILE A 1 78 ? 8.671 -1.573 9.999 1.00 67.50 78 ILE A N 1
ATOM 588 C CA . ILE A 1 78 ? 7.949 -0.310 10.219 1.00 67.50 78 ILE A CA 1
ATOM 589 C C . ILE A 1 78 ? 7.202 -0.338 11.562 1.00 67.50 78 ILE A C 1
ATOM 591 O O . ILE A 1 78 ? 7.319 0.595 12.357 1.00 67.50 78 ILE A O 1
ATOM 595 N N . PHE A 1 79 ? 6.473 -1.420 11.866 1.00 69.94 79 PHE A N 1
ATOM 596 C CA . PHE A 1 79 ? 5.766 -1.541 13.147 1.00 69.94 79 PHE A CA 1
ATOM 597 C C . PHE A 1 79 ? 6.724 -1.597 14.348 1.00 69.94 79 PHE A C 1
ATOM 599 O O . PHE A 1 79 ? 6.375 -1.111 15.426 1.00 69.94 79 PHE A O 1
ATOM 606 N N . GLY A 1 80 ? 7.927 -2.157 14.177 1.00 63.06 80 GLY A N 1
ATOM 607 C CA . GLY A 1 80 ? 8.984 -2.117 15.189 1.00 63.06 80 GLY A CA 1
ATOM 608 C C . GLY A 1 80 ? 9.471 -0.692 15.467 1.00 63.06 80 GLY A C 1
ATOM 609 O O . GLY A 1 80 ? 9.528 -0.283 16.625 1.00 63.06 80 GLY A O 1
ATOM 610 N N . LEU A 1 81 ? 9.732 0.084 14.410 1.00 63.69 81 LEU A N 1
ATOM 611 C CA . LEU A 1 81 ? 10.202 1.471 14.504 1.00 63.69 81 LEU A CA 1
ATOM 612 C C . LEU A 1 81 ? 9.155 2.411 15.125 1.00 63.69 81 LEU A C 1
ATOM 614 O O . LEU A 1 81 ? 9.484 3.209 16.004 1.00 63.69 81 LEU A O 1
ATOM 618 N N . VAL A 1 82 ? 7.882 2.284 14.732 1.00 62.88 82 VAL A N 1
ATOM 619 C CA . VAL A 1 82 ? 6.780 3.083 15.301 1.00 62.88 82 VAL A CA 1
ATOM 620 C C . VAL A 1 82 ? 6.593 2.790 16.794 1.00 62.88 82 VAL A C 1
ATOM 622 O O . VAL A 1 82 ? 6.390 3.713 17.580 1.00 62.88 82 VAL A O 1
ATOM 625 N N . ARG A 1 83 ? 6.721 1.525 17.219 1.00 62.91 83 ARG A N 1
ATOM 626 C CA . ARG A 1 83 ? 6.654 1.159 18.645 1.00 62.91 83 ARG A CA 1
ATOM 627 C C . ARG A 1 83 ? 7.802 1.747 19.462 1.00 62.91 83 ARG A C 1
ATOM 629 O O . ARG A 1 83 ? 7.550 2.190 20.574 1.00 62.91 83 ARG A O 1
ATOM 636 N N . SER A 1 84 ? 9.023 1.776 18.923 1.00 65.69 84 SER A N 1
ATOM 637 C CA . SER A 1 84 ? 10.169 2.390 19.610 1.00 65.69 84 SER A CA 1
ATOM 638 C C . SER A 1 84 ? 10.086 3.916 19.682 1.00 65.69 84 SER A C 1
ATOM 640 O O . SER A 1 84 ? 10.521 4.503 20.667 1.00 65.69 84 SER A O 1
ATOM 642 N N . ALA A 1 85 ? 9.507 4.562 18.666 1.00 59.44 85 ALA A N 1
ATOM 643 C CA . ALA A 1 85 ? 9.340 6.013 18.649 1.00 59.44 85 ALA A CA 1
ATOM 644 C C . ALA A 1 85 ? 8.226 6.492 19.596 1.00 59.44 85 ALA A C 1
ATOM 646 O O . ALA A 1 85 ? 8.319 7.590 20.125 1.00 59.44 85 ALA A O 1
ATOM 647 N N . GLY A 1 86 ? 7.194 5.672 19.836 1.00 56.91 86 GLY A N 1
ATOM 648 C CA . GLY A 1 86 ? 6.130 5.965 20.805 1.00 56.91 86 GLY A CA 1
ATOM 649 C C . GLY A 1 86 ? 6.467 5.633 22.266 1.00 56.91 86 GLY A C 1
ATOM 650 O O . GLY A 1 86 ? 5.629 5.861 23.132 1.00 56.91 86 GLY A O 1
ATOM 651 N N . SER A 1 87 ? 7.645 5.056 22.544 1.00 58.38 87 SER A N 1
ATOM 652 C CA . SER A 1 87 ? 8.119 4.735 23.902 1.00 58.38 87 SER A CA 1
ATOM 653 C C . SER A 1 87 ? 9.167 5.716 24.453 1.00 58.38 87 SER A C 1
ATOM 655 O O . SER A 1 87 ? 9.774 5.426 25.483 1.00 58.38 87 SER A O 1
ATOM 657 N N . LEU A 1 88 ? 9.397 6.835 23.760 1.00 48.50 88 LEU A N 1
ATOM 658 C CA . LEU A 1 88 ? 10.197 7.984 24.203 1.00 48.50 88 LEU A CA 1
ATOM 659 C C . LEU A 1 88 ? 9.264 9.156 24.522 1.00 48.50 88 LEU A C 1
ATOM 661 O O . LEU A 1 88 ? 9.604 9.922 25.449 1.00 48.50 88 LEU A O 1
#